Protein AF-A0A2A5M3Z3-F1 (afdb_monomer)

Foldseek 3Di:
DDDDDPDFKDFADDDDDDCPDPCVPPPPNPPDRVVVVVVVQVVCVVVCWDDPDDGMIGNDPVPDDPVVVCVLVQHFDDFADAQGWTHDPQKIWGAHNDPVVCVVPVPDIDIDRHDPVNSPSD

Secondary structure (DSSP, 8-state):
-PPPPS--EEE-------TTSGGGG-GGG-S-HHHHHHHHHHHHHHTT-EEEETTEEESSGGGS-HHHHHHHTT--B---STT-EEEETTEEEE--SSHHHHHH-TT--EEEEPPTTTT---

Solvent-accessible surface area (backbone atoms only — not comparable to full-atom values): 7568 Å² total; per-residue (Å²): 132,85,80,75,71,93,72,50,58,50,79,58,75,83,89,77,77,51,82,93,40,86,59,51,80,48,84,82,79,79,73,62,64,71,63,52,50,54,51,49,53,52,57,37,46,78,69,52,30,45,75,79,54,100,41,35,34,20,57,46,84,89,47,55,60,65,65,64,52,32,59,72,68,71,46,70,46,81,52,71,64,74,57,21,63,18,34,52,94,65,27,40,34,34,33,35,80,48,68,67,58,22,73,78,38,73,82,49,65,51,78,46,80,56,51,78,73,74,66,51,82,121

Structure (mmCIF, N/CA/C/O backbone):
data_AF-A0A2A5M3Z3-F1
#
_entry.id   AF-A0A2A5M3Z3-F1
#
loop_
_atom_site.group_PDB
_atom_site.id
_atom_site.type_symbol
_atom_site.label_atom_id
_atom_site.label_alt_id
_atom_site.label_comp_id
_atom_site.label_asym_id
_atom_site.label_entity_id
_atom_site.label_seq_id
_atom_site.pdbx_PDB_ins_code
_atom_site.Cartn_x
_atom_site.Cartn_y
_atom_site.Cartn_z
_atom_site.occupancy
_atom_site.B_iso_or_equiv
_atom_site.auth_seq_id
_atom_site.auth_comp_id
_atom_site.auth_asym_id
_atom_site.auth_atom_id
_atom_site.pdbx_PDB_model_num
ATOM 1 N N . LYS A 1 1 ? -36.014 4.067 9.260 1.00 51.19 1 LYS A N 1
ATOM 2 C CA . LYS A 1 1 ? -34.949 3.826 8.250 1.00 51.19 1 LYS A CA 1
ATOM 3 C C . LYS A 1 1 ? -33.621 4.242 8.865 1.00 51.19 1 LYS A C 1
ATOM 5 O O . LYS A 1 1 ? -33.506 5.396 9.247 1.00 51.19 1 LYS A O 1
ATOM 10 N N . GLN A 1 2 ? -32.667 3.326 9.022 1.00 52.44 2 GLN A N 1
ATOM 11 C CA . GLN A 1 2 ? -31.337 3.661 9.537 1.00 52.44 2 GLN A CA 1
ATOM 12 C C . GLN A 1 2 ? -30.577 4.425 8.445 1.00 52.44 2 GLN A C 1
ATOM 14 O O . GLN A 1 2 ? -30.454 3.935 7.322 1.00 52.44 2 GLN A O 1
ATOM 19 N N . ILE A 1 3 ? -30.150 5.653 8.737 1.00 64.38 3 ILE A N 1
ATOM 20 C CA . ILE A 1 3 ? -29.381 6.467 7.792 1.00 64.38 3 ILE A CA 1
ATOM 21 C C . ILE A 1 3 ? -27.988 5.845 7.694 1.00 64.38 3 ILE A C 1
ATOM 23 O O . ILE A 1 3 ? -27.267 5.754 8.686 1.00 64.38 3 ILE A O 1
ATOM 27 N N . LYS A 1 4 ? -27.623 5.368 6.502 1.00 66.94 4 LYS A N 1
ATOM 28 C CA . LYS A 1 4 ? -26.289 4.825 6.240 1.00 66.94 4 LYS A CA 1
ATOM 29 C C . LYS A 1 4 ? -25.276 5.967 6.316 1.00 66.94 4 LYS A C 1
ATOM 31 O O . LYS A 1 4 ? -25.498 7.019 5.721 1.00 66.94 4 LYS A O 1
ATOM 36 N N . ALA A 1 5 ? -24.176 5.757 7.036 1.00 71.56 5 ALA A N 1
ATOM 37 C CA . ALA A 1 5 ? -23.100 6.739 7.104 1.00 71.56 5 ALA A CA 1
ATOM 38 C C . ALA A 1 5 ? -22.570 7.049 5.692 1.00 71.56 5 ALA A C 1
ATOM 40 O O . ALA A 1 5 ? -22.297 6.127 4.921 1.00 71.56 5 ALA A O 1
ATOM 41 N N . LEU A 1 6 ? -22.423 8.339 5.372 1.00 86.31 6 LEU A N 1
ATOM 42 C CA . LEU A 1 6 ? -21.929 8.808 4.071 1.00 86.31 6 LEU A CA 1
ATOM 43 C C . LEU A 1 6 ? -20.469 8.384 3.832 1.00 86.31 6 LEU A C 1
ATOM 45 O O . LEU A 1 6 ? -20.089 8.068 2.710 1.00 86.31 6 LEU A O 1
ATOM 49 N N . ILE A 1 7 ? -19.667 8.349 4.902 1.00 93.12 7 ILE A N 1
ATOM 50 C CA . ILE A 1 7 ? -18.257 7.955 4.879 1.00 93.12 7 ILE A CA 1
ATOM 51 C C . ILE A 1 7 ? -18.072 6.742 5.785 1.00 93.12 7 ILE A C 1
ATOM 53 O O . ILE A 1 7 ? -18.475 6.739 6.951 1.00 93.12 7 ILE A O 1
ATOM 57 N N . THR A 1 8 ? -17.455 5.703 5.232 1.00 95.19 8 THR A N 1
ATOM 58 C CA . THR A 1 8 ? -17.292 4.401 5.891 1.00 95.19 8 THR A CA 1
ATOM 59 C C . THR A 1 8 ? -15.850 3.909 5.949 1.00 95.19 8 THR A C 1
ATOM 61 O O . THR A 1 8 ? -15.544 2.965 6.676 1.00 95.19 8 THR A O 1
ATOM 64 N N . HIS A 1 9 ? -14.978 4.539 5.169 1.00 96.44 9 HIS A N 1
ATOM 65 C CA . HIS A 1 9 ? -13.556 4.257 5.055 1.00 96.44 9 HIS A CA 1
ATOM 66 C C . HIS A 1 9 ? -12.822 5.580 4.830 1.00 96.44 9 HIS A C 1
ATOM 68 O O . HIS A 1 9 ? -13.371 6.477 4.186 1.00 96.44 9 HIS A O 1
ATOM 74 N N . LEU A 1 10 ? -11.628 5.712 5.402 1.00 95.88 10 LEU A N 1
ATOM 75 C CA . LEU A 1 10 ? -10.792 6.897 5.277 1.00 95.88 10 LEU A CA 1
ATOM 76 C C . LEU A 1 10 ? -9.322 6.494 5.172 1.00 95.88 10 LEU A C 1
ATOM 78 O O . LEU A 1 10 ? -8.847 5.686 5.969 1.00 95.88 10 LEU A O 1
ATOM 82 N N . SER A 1 11 ? -8.604 7.113 4.237 1.00 95.19 11 SER A N 1
ATOM 83 C CA . SER A 1 11 ? -7.142 7.079 4.158 1.00 95.19 11 SER A CA 1
ATOM 84 C C . SER A 1 11 ? -6.589 8.449 4.545 1.00 95.19 11 SER A C 1
ATOM 86 O O . SER A 1 11 ? -6.975 9.457 3.955 1.00 95.19 11 SER A O 1
ATOM 88 N N . ALA A 1 12 ? -5.690 8.497 5.522 1.00 92.62 12 ALA A N 1
ATOM 89 C CA . ALA A 1 12 ? -5.066 9.712 6.019 1.00 92.62 12 ALA A CA 1
ATOM 90 C C . ALA A 1 12 ? -3.552 9.516 6.146 1.00 92.62 12 ALA A C 1
ATOM 92 O O . ALA A 1 12 ? -3.081 8.683 6.919 1.00 92.62 12 ALA A O 1
ATOM 93 N N . TYR A 1 13 ? -2.798 10.310 5.389 1.00 89.19 13 TYR A N 1
ATOM 94 C CA . TYR A 1 13 ? -1.343 10.229 5.308 1.00 89.19 13 TYR A CA 1
ATOM 95 C C . TYR A 1 13 ? -0.707 11.463 5.936 1.00 89.19 13 TYR A C 1
ATOM 97 O O . TYR A 1 13 ? -1.182 12.585 5.748 1.00 89.19 13 TYR A O 1
ATOM 105 N N . ASN A 1 14 ? 0.410 11.263 6.634 1.00 84.38 14 ASN A N 1
ATOM 106 C CA . ASN A 1 14 ? 1.274 12.381 6.985 1.00 84.38 14 ASN A CA 1
ATOM 107 C C . ASN A 1 14 ? 1.904 12.94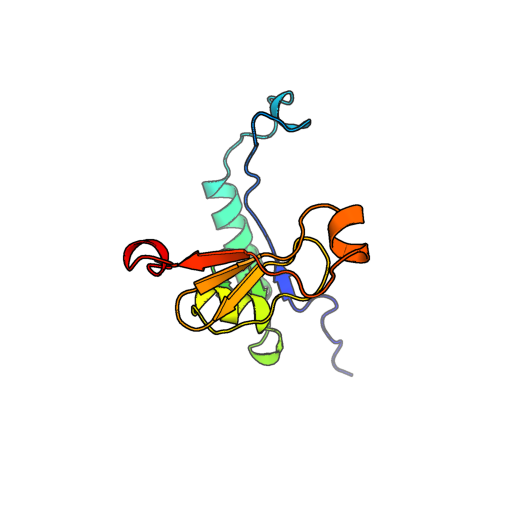6 5.710 1.00 84.38 14 ASN A C 1
ATOM 109 O O . ASN A 1 14 ? 2.419 12.201 4.878 1.00 84.38 14 ASN A O 1
ATOM 113 N N . LEU A 1 15 ? 1.867 14.271 5.568 1.00 83.75 15 LEU A N 1
ATOM 114 C CA . LEU A 1 15 ? 2.516 14.946 4.454 1.00 83.75 15 LEU A CA 1
ATOM 115 C C . LEU A 1 15 ? 4.039 14.818 4.589 1.00 83.75 15 LEU A C 1
ATOM 117 O O . LEU A 1 15 ? 4.646 15.446 5.458 1.00 83.75 15 LEU A O 1
ATOM 121 N N . THR A 1 16 ? 4.650 14.057 3.687 1.00 81.75 16 THR A N 1
ATOM 122 C CA . THR A 1 16 ? 6.101 14.051 3.477 1.00 81.75 16 THR A CA 1
ATOM 123 C C . THR A 1 16 ? 6.434 15.054 2.377 1.00 81.75 16 THR A C 1
ATOM 125 O O . THR A 1 16 ? 5.909 14.969 1.268 1.00 81.75 16 THR A O 1
ATOM 128 N N . ILE A 1 17 ? 7.276 16.044 2.688 1.00 83.19 17 ILE A N 1
ATOM 129 C CA . ILE A 1 17 ? 7.696 17.060 1.716 1.00 83.19 17 ILE A CA 1
ATOM 130 C C . ILE A 1 17 ? 8.969 16.579 1.023 1.00 83.19 17 ILE A C 1
ATOM 132 O O . ILE A 1 17 ? 10.058 16.665 1.589 1.00 83.19 17 ILE A O 1
ATOM 136 N N . GLU A 1 18 ? 8.819 16.117 -0.214 1.00 85.56 18 GLU A N 1
ATOM 137 C CA . GLU A 1 18 ? 9.935 15.748 -1.085 1.00 85.56 18 GLU A CA 1
ATOM 138 C C . GLU A 1 18 ? 10.589 16.997 -1.689 1.00 85.56 18 GLU A C 1
ATOM 140 O O . GLU A 1 18 ? 9.899 17.912 -2.156 1.00 85.56 18 GLU A O 1
ATOM 145 N N . SER A 1 19 ? 11.924 17.034 -1.704 1.00 85.94 19 SER A N 1
ATOM 146 C CA . SER A 1 19 ? 12.730 18.205 -2.094 1.00 85.94 19 SER A CA 1
ATOM 147 C C . SER A 1 19 ? 12.500 18.672 -3.534 1.00 85.94 19 SER A C 1
ATOM 149 O O . SER A 1 19 ? 12.654 19.853 -3.840 1.00 85.94 19 SER A O 1
ATOM 151 N N . ASN A 1 20 ? 12.089 17.764 -4.415 1.00 86.88 20 ASN A N 1
ATOM 152 C CA . ASN A 1 20 ? 11.824 18.012 -5.831 1.00 86.88 20 ASN A CA 1
ATOM 153 C C . ASN A 1 20 ? 10.365 18.403 -6.132 1.00 86.88 20 ASN A C 1
ATOM 155 O O . ASN A 1 20 ? 9.975 18.459 -7.298 1.00 86.88 20 ASN A O 1
ATOM 159 N N . THR A 1 21 ? 9.543 18.674 -5.116 1.00 85.56 21 THR A N 1
ATOM 160 C CA . THR A 1 21 ? 8.131 19.040 -5.306 1.00 85.56 21 THR A CA 1
ATOM 161 C C . THR A 1 21 ? 7.894 20.536 -5.145 1.00 85.56 21 THR A C 1
ATOM 163 O O . THR A 1 21 ? 8.640 21.248 -4.473 1.00 85.56 21 THR A O 1
ATOM 166 N N . ALA A 1 22 ? 6.783 21.033 -5.698 1.00 84.94 22 ALA A N 1
ATOM 167 C CA . ALA A 1 22 ? 6.354 22.419 -5.499 1.00 84.94 22 ALA A CA 1
ATOM 168 C C . ALA A 1 22 ? 6.153 22.783 -4.011 1.00 84.94 22 ALA A C 1
ATOM 170 O O . ALA A 1 22 ? 6.226 23.957 -3.647 1.00 84.94 22 ALA A O 1
ATOM 171 N N . PHE A 1 23 ? 5.920 21.789 -3.148 1.00 81.75 23 PHE A N 1
ATOM 172 C CA . PHE A 1 23 ? 5.760 21.977 -1.708 1.00 81.75 23 PHE A CA 1
ATOM 173 C C . PHE A 1 23 ? 7.082 22.214 -0.974 1.00 81.75 23 PHE A C 1
ATOM 175 O O . PHE A 1 23 ? 7.062 22.864 0.068 1.00 81.75 23 PHE A O 1
ATOM 182 N N . ALA A 1 24 ? 8.225 21.788 -1.525 1.00 82.75 24 ALA A N 1
ATOM 183 C CA . ALA A 1 24 ? 9.540 22.015 -0.917 1.00 82.75 24 ALA A CA 1
ATOM 184 C C . ALA A 1 24 ? 9.856 23.502 -0.706 1.00 82.75 24 ALA A C 1
ATOM 186 O O . ALA A 1 24 ? 10.558 23.863 0.231 1.00 82.75 24 ALA A O 1
ATOM 187 N N . LYS A 1 25 ? 9.296 24.369 -1.556 1.00 80.00 25 LYS A N 1
ATOM 188 C CA . LYS A 1 25 ? 9.491 25.824 -1.507 1.00 80.00 25 LYS A CA 1
ATOM 189 C C . LYS A 1 25 ? 8.557 26.537 -0.522 1.00 80.00 25 LYS A C 1
ATOM 191 O O . LYS A 1 25 ? 8.591 27.759 -0.440 1.00 80.00 25 LYS A O 1
ATOM 196 N N . LYS A 1 26 ? 7.682 25.810 0.182 1.00 79.00 26 LYS A N 1
ATOM 197 C CA . LYS A 1 26 ? 6.677 26.395 1.078 1.00 79.00 26 LYS A CA 1
ATOM 198 C C . LYS A 1 26 ? 7.015 26.087 2.539 1.00 79.00 26 LYS A C 1
ATOM 200 O O . LYS A 1 26 ? 6.810 24.972 3.009 1.00 79.00 26 LYS A O 1
ATOM 205 N N . GLU A 1 27 ? 7.476 27.093 3.281 1.00 64.00 27 GLU A N 1
ATOM 206 C CA . GLU A 1 27 ? 7.974 26.930 4.660 1.00 64.00 27 GLU A CA 1
ATOM 207 C C . GLU A 1 27 ? 6.890 26.578 5.701 1.00 64.00 27 GLU A C 1
ATOM 209 O O . GLU A 1 27 ? 7.183 26.008 6.751 1.00 64.00 27 GLU A O 1
ATOM 214 N N . HIS A 1 28 ? 5.615 26.869 5.429 1.00 67.62 28 HIS A N 1
ATOM 215 C CA . HIS A 1 28 ? 4.564 26.831 6.455 1.00 67.62 28 HIS A CA 1
ATOM 216 C C . HIS A 1 28 ? 3.919 25.457 6.716 1.00 67.62 28 HIS A C 1
ATOM 218 O O . HIS A 1 28 ? 3.122 25.336 7.644 1.00 67.62 28 HIS A O 1
ATOM 224 N N . PHE A 1 29 ? 4.260 24.410 5.961 1.00 63.91 29 PHE A N 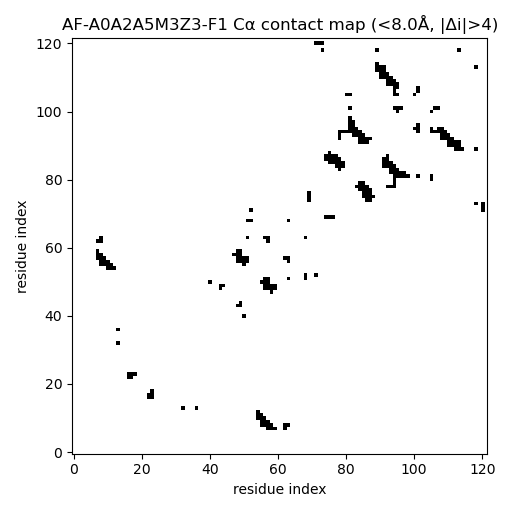1
ATOM 225 C CA . PHE A 1 29 ? 3.586 23.101 6.055 1.00 63.91 29 PHE A CA 1
ATOM 226 C C . PHE A 1 29 ? 4.195 22.134 7.088 1.00 63.91 29 PHE A C 1
ATOM 228 O O . PHE A 1 29 ? 3.679 21.039 7.286 1.00 63.91 29 PHE A O 1
ATOM 235 N N . LYS A 1 30 ? 5.272 22.526 7.783 1.00 59.78 30 LYS A N 1
ATOM 236 C CA . LYS A 1 30 ? 6.073 21.645 8.658 1.00 59.78 30 LYS A CA 1
ATOM 237 C C . LYS A 1 30 ? 5.697 21.643 10.152 1.00 59.78 30 LYS A C 1
ATOM 239 O O . LYS A 1 30 ? 6.536 21.310 10.985 1.00 59.78 30 LYS A O 1
ATOM 244 N N . LYS A 1 31 ? 4.475 22.019 10.547 1.00 60.09 31 LYS A N 1
ATOM 245 C CA . LYS A 1 31 ? 4.150 22.205 11.979 1.00 60.09 31 LYS A CA 1
ATOM 246 C C . LYS A 1 31 ? 3.372 21.031 12.604 1.00 60.09 31 LYS A C 1
ATOM 248 O O . LYS A 1 31 ? 2.275 20.702 12.176 1.00 60.09 31 LYS A O 1
ATOM 253 N N . ASN A 1 32 ? 3.951 20.459 13.670 1.00 67.06 32 ASN A N 1
ATOM 254 C CA . ASN A 1 32 ? 3.341 19.601 14.707 1.00 67.06 32 ASN A CA 1
ATOM 255 C C . ASN A 1 32 ? 2.595 18.320 14.269 1.00 67.06 32 ASN A C 1
ATOM 257 O O . ASN A 1 32 ? 1.608 17.932 14.899 1.00 67.06 32 ASN A O 1
ATOM 261 N N . ALA A 1 33 ? 3.107 17.609 13.260 1.00 70.44 33 ALA A N 1
ATOM 262 C CA . ALA A 1 33 ? 2.501 16.375 12.741 1.00 70.44 33 ALA A CA 1
ATOM 263 C C . ALA A 1 33 ? 2.158 15.296 13.804 1.00 70.44 33 ALA A C 1
ATOM 265 O O . ALA A 1 33 ? 1.057 14.748 13.731 1.00 70.44 33 ALA A O 1
ATOM 266 N N . PRO A 1 34 ? 2.992 15.004 14.831 1.00 79.00 34 PRO A N 1
ATOM 267 C CA . PRO A 1 34 ? 2.672 13.938 15.788 1.00 79.00 34 PRO A CA 1
ATOM 268 C C . PRO A 1 34 ? 1.451 14.238 16.669 1.00 79.00 34 PRO A C 1
ATOM 270 O O . PRO A 1 34 ? 0.618 13.362 16.892 1.00 79.00 34 PRO A O 1
ATOM 273 N N . ASN A 1 35 ? 1.321 15.475 17.159 1.00 85.88 35 ASN A N 1
ATOM 274 C CA . ASN A 1 35 ? 0.183 15.870 17.996 1.00 85.88 35 ASN A CA 1
ATOM 275 C C . ASN A 1 35 ? -1.102 15.952 17.173 1.00 85.88 35 ASN A C 1
ATOM 277 O O . ASN A 1 35 ? -2.153 15.512 17.636 1.00 85.88 35 ASN A O 1
ATOM 281 N N . LEU A 1 36 ? -0.999 16.451 15.937 1.00 85.81 36 LEU A N 1
ATOM 282 C CA . LEU A 1 36 ? -2.121 16.487 15.008 1.00 85.81 36 LEU A CA 1
ATOM 283 C C . LEU A 1 36 ? -2.622 15.077 14.681 1.00 85.81 36 LEU A C 1
ATOM 285 O O . LEU A 1 36 ? -3.824 14.841 14.731 1.00 85.81 36 LEU A O 1
ATOM 289 N N . MET A 1 37 ? -1.719 14.129 14.419 1.00 87.31 37 MET A N 1
ATOM 290 C CA . MET A 1 37 ? -2.089 12.739 14.149 1.00 87.31 37 MET A CA 1
ATOM 291 C C . MET A 1 37 ? -2.764 12.082 15.360 1.00 87.31 37 MET A C 1
ATOM 293 O O . MET A 1 37 ? -3.803 11.446 15.212 1.00 87.31 37 MET A O 1
ATOM 297 N N . LYS A 1 38 ? -2.233 12.278 16.575 1.00 90.00 38 LYS A N 1
ATOM 298 C CA . LYS A 1 38 ? -2.866 11.764 17.805 1.00 90.00 38 LYS A CA 1
ATOM 299 C C . LYS A 1 38 ? -4.276 12.321 17.999 1.00 90.00 38 LYS A C 1
ATOM 301 O O . LYS A 1 38 ? -5.197 11.560 18.285 1.00 90.00 38 LYS A O 1
ATOM 306 N N . PHE A 1 39 ? -4.442 13.634 17.828 1.00 92.19 39 PHE A N 1
ATOM 307 C CA . PHE A 1 39 ? -5.751 14.284 17.877 1.00 92.19 39 PHE A CA 1
ATOM 308 C C . PHE A 1 39 ? -6.696 13.700 16.820 1.00 92.19 39 PHE A C 1
ATOM 310 O O . PHE A 1 39 ? -7.810 13.302 17.140 1.00 92.19 39 PHE A O 1
ATOM 317 N N . PHE A 1 40 ? -6.227 13.575 15.581 1.00 92.69 40 PHE A N 1
ATOM 318 C CA . PHE A 1 40 ? -7.003 13.047 14.466 1.00 92.69 40 PHE A CA 1
ATOM 319 C C . PHE A 1 40 ? -7.489 11.612 14.708 1.00 92.69 40 PHE A C 1
ATOM 321 O O . PHE A 1 40 ? -8.680 11.342 14.571 1.00 92.69 40 PHE A O 1
ATOM 328 N N . ILE A 1 41 ? -6.602 10.708 15.139 1.00 94.25 41 ILE A N 1
ATOM 329 C CA . ILE A 1 41 ? -6.965 9.320 15.468 1.00 94.25 41 ILE A CA 1
ATOM 330 C C . ILE A 1 41 ? -8.006 9.290 16.590 1.00 94.25 41 ILE A C 1
ATOM 332 O O . ILE A 1 41 ? -8.987 8.555 16.488 1.00 94.25 41 ILE A O 1
ATOM 336 N N . LYS A 1 42 ? -7.839 10.117 17.632 1.00 95.44 42 LYS A N 1
ATOM 337 C CA . LYS A 1 42 ? -8.818 10.217 18.721 1.00 95.44 42 LYS A CA 1
ATOM 338 C C . LYS A 1 42 ? -10.200 10.632 18.203 1.00 95.44 42 LYS A C 1
ATOM 340 O O . LYS A 1 42 ? -11.180 9.971 18.530 1.00 95.44 42 LYS A O 1
ATOM 345 N N . GLN A 1 43 ? -10.276 11.660 17.354 1.00 95.62 43 GLN A N 1
ATOM 346 C CA . GLN A 1 43 ? -11.552 12.095 16.773 1.00 95.62 43 GLN A CA 1
ATOM 347 C C . GLN A 1 43 ? -12.202 11.012 15.903 1.00 95.62 43 GLN A C 1
ATOM 349 O O . GLN A 1 43 ? -13.421 10.887 15.883 1.00 95.62 43 GLN A O 1
ATOM 354 N N . LEU A 1 44 ? -11.411 10.212 15.185 1.00 95.38 44 LEU A N 1
ATOM 355 C CA . LEU A 1 44 ? -11.940 9.099 14.396 1.00 95.38 44 LEU A CA 1
ATOM 356 C C . LEU A 1 44 ? -12.523 7.986 15.273 1.00 95.38 44 LEU A C 1
ATOM 358 O O . LEU A 1 44 ? -13.587 7.461 14.941 1.00 95.38 44 LEU A O 1
ATOM 362 N N . LEU A 1 45 ? -11.880 7.670 16.399 1.00 95.00 45 LEU A N 1
ATOM 363 C CA . LEU A 1 45 ? -12.396 6.697 17.367 1.00 95.00 45 LEU A CA 1
ATOM 364 C C . LEU A 1 45 ? -13.750 7.136 17.945 1.00 95.00 45 LEU A C 1
ATOM 366 O O . LEU A 1 45 ? -14.655 6.313 18.047 1.00 95.00 45 LEU A O 1
ATOM 370 N N . GLU A 1 46 ? -13.924 8.429 18.243 1.00 95.94 46 GLU A N 1
ATOM 371 C CA . GLU A 1 46 ? -15.209 9.011 18.684 1.00 95.94 46 GLU A CA 1
ATOM 372 C C . GLU A 1 46 ? -16.314 8.918 17.611 1.00 95.94 46 GLU A C 1
ATOM 374 O O . GLU A 1 46 ? -17.498 9.013 17.923 1.00 95.94 46 GLU A O 1
ATOM 379 N N . LEU A 1 47 ? -15.939 8.709 16.345 1.00 93.94 47 LEU A N 1
ATOM 380 C CA . LEU A 1 47 ? -16.838 8.552 15.197 1.00 93.94 47 LEU A CA 1
ATOM 381 C C . LEU A 1 47 ? -16.992 7.085 14.751 1.00 93.94 47 LEU A C 1
ATOM 383 O O . LEU A 1 47 ? -17.406 6.831 13.611 1.00 93.94 47 LEU A O 1
ATOM 387 N N . ASP A 1 48 ? -16.658 6.128 15.617 1.00 95.19 48 ASP A N 1
ATOM 388 C CA . ASP A 1 48 ? -16.707 4.676 15.385 1.00 95.19 48 ASP A CA 1
ATOM 389 C C . ASP A 1 48 ? -15.756 4.160 14.296 1.00 95.19 48 ASP A C 1
ATOM 391 O O . ASP A 1 48 ? -15.948 3.066 13.763 1.00 95.19 48 ASP A O 1
ATOM 395 N N . PHE A 1 49 ? -14.733 4.925 13.918 1.00 97.06 49 PHE A N 1
ATOM 396 C CA . PHE A 1 49 ? -13.677 4.411 13.053 1.00 97.06 49 PHE A CA 1
ATOM 397 C C . PHE A 1 49 ? -12.604 3.736 13.896 1.00 97.06 49 PHE A C 1
ATOM 399 O O . PHE A 1 49 ? -12.124 4.303 14.869 1.00 97.06 49 PHE A O 1
ATOM 406 N N . PHE A 1 50 ? -12.143 2.567 13.464 1.00 96.69 50 PHE A N 1
ATOM 407 C CA . PHE A 1 50 ? -10.926 1.961 13.992 1.00 96.69 50 PHE A CA 1
ATOM 408 C C . PHE A 1 50 ? -9.831 1.967 12.930 1.00 96.69 50 PHE A C 1
ATOM 410 O O . PHE A 1 50 ? -10.098 1.848 11.728 1.00 96.69 50 PHE A O 1
ATOM 417 N N . GLN A 1 51 ? -8.592 2.098 13.392 1.00 95.94 51 GLN A N 1
ATOM 418 C CA . GLN A 1 51 ? -7.402 1.995 12.562 1.00 95.94 51 GLN A CA 1
ATOM 419 C C . GLN A 1 51 ? -7.108 0.522 12.271 1.00 95.94 51 GLN A C 1
ATOM 421 O O . GLN A 1 51 ? -6.994 -0.271 13.205 1.00 95.94 51 GLN A O 1
ATOM 426 N N . TYR A 1 52 ? -7.010 0.142 10.995 1.00 95.44 52 TYR A N 1
ATOM 427 C CA . TYR A 1 52 ? -6.706 -1.246 10.609 1.00 95.44 52 TYR A CA 1
ATOM 428 C C . TYR A 1 52 ? -5.313 -1.416 9.986 1.00 95.44 52 TYR A C 1
ATOM 430 O O . TYR A 1 52 ? -4.847 -2.544 9.858 1.00 95.44 52 TYR A O 1
ATOM 438 N N . GLU A 1 53 ? -4.664 -0.316 9.597 1.00 93.50 53 GLU A N 1
ATOM 439 C CA . GLU A 1 53 ? -3.230 -0.217 9.297 1.00 93.50 53 GLU A CA 1
ATOM 440 C C . GLU A 1 53 ? -2.762 1.245 9.478 1.00 93.50 53 GLU A C 1
ATOM 442 O O . GLU A 1 53 ? -3.538 2.106 9.900 1.00 93.50 53 GLU A O 1
ATOM 447 N N . ILE A 1 54 ? -1.487 1.543 9.214 1.00 90.56 54 ILE A N 1
ATOM 448 C CA . ILE A 1 54 ? -0.828 2.800 9.616 1.00 90.56 54 ILE A CA 1
ATOM 449 C C . ILE A 1 54 ? -1.509 4.104 9.149 1.00 90.56 54 ILE A C 1
ATOM 451 O O . ILE A 1 54 ? -1.350 5.137 9.795 1.00 90.56 54 ILE A O 1
ATOM 455 N N . SER A 1 55 ? -2.263 4.103 8.052 1.00 92.88 55 SER A N 1
ATOM 456 C CA . SER A 1 55 ? -2.841 5.300 7.421 1.00 92.88 55 SER A CA 1
ATOM 457 C C . SER A 1 55 ? -4.321 5.153 7.044 1.00 92.88 55 SER A C 1
ATOM 459 O O . SER A 1 55 ? -4.854 5.997 6.332 1.00 92.88 55 SER A O 1
ATOM 461 N N . ASN A 1 56 ? -5.016 4.105 7.477 1.00 96.31 56 ASN A N 1
ATOM 462 C CA . ASN A 1 56 ? -6.353 3.761 7.014 1.00 96.31 56 ASN A CA 1
ATOM 463 C C . ASN A 1 56 ? -7.251 3.290 8.151 1.00 96.31 56 ASN A C 1
ATOM 465 O O . ASN A 1 56 ? -6.880 2.514 9.039 1.00 96.31 56 ASN A O 1
ATOM 469 N N . PHE A 1 57 ? -8.495 3.734 8.041 1.00 97.00 57 PHE A N 1
ATOM 470 C CA . PHE A 1 57 ? -9.513 3.626 9.063 1.00 97.00 57 PHE A CA 1
ATOM 471 C C . PHE A 1 57 ? -10.823 3.167 8.430 1.00 97.00 57 PHE A C 1
ATOM 473 O O . PHE A 1 57 ? -11.143 3.517 7.292 1.00 97.00 57 PHE A O 1
ATOM 480 N N . SER A 1 58 ? -11.616 2.397 9.166 1.00 97.25 58 SER A N 1
ATOM 481 C CA . SER A 1 58 ? -12.938 1.951 8.711 1.00 97.25 58 SER A CA 1
ATOM 482 C C . SER A 1 58 ? -13.920 1.878 9.869 1.00 97.25 58 SER A C 1
ATOM 484 O O . SER A 1 58 ? -13.498 1.625 10.994 1.00 97.25 58 SER A O 1
ATOM 486 N N . LYS A 1 59 ? -15.220 2.045 9.602 1.00 95.75 59 LYS A N 1
ATOM 487 C CA . LYS A 1 59 ? -16.257 1.873 10.638 1.00 95.75 59 LYS A CA 1
ATOM 488 C C . LYS A 1 59 ? -16.551 0.407 10.960 1.00 95.75 59 LYS A C 1
ATOM 490 O O . LYS A 1 59 ? -16.960 0.067 12.061 1.00 95.75 59 LYS A O 1
ATOM 495 N N . THR A 1 60 ? -16.368 -0.492 9.993 1.00 95.50 60 THR A N 1
ATOM 496 C CA . THR A 1 60 ? -16.632 -1.929 10.155 1.00 95.50 60 THR A CA 1
ATOM 497 C C . THR A 1 60 ? -15.592 -2.761 9.413 1.00 95.50 60 THR A C 1
ATOM 499 O O . THR A 1 60 ? -15.022 -2.322 8.415 1.00 95.50 60 THR A O 1
ATOM 502 N N . LYS A 1 61 ? -15.408 -4.020 9.828 1.00 96.06 61 LYS A N 1
ATOM 503 C CA . LYS A 1 61 ? -14.508 -4.968 9.144 1.00 96.06 61 LYS A CA 1
ATOM 504 C C . LYS A 1 61 ? -14.859 -5.186 7.666 1.00 96.06 61 LYS A C 1
ATOM 506 O O . LYS A 1 61 ? -13.972 -5.448 6.863 1.00 96.06 61 LYS A O 1
ATOM 511 N N . ALA A 1 62 ? -16.135 -5.048 7.297 1.00 95.56 62 ALA A N 1
ATOM 512 C CA . ALA A 1 62 ? -16.592 -5.175 5.912 1.00 95.56 62 ALA A CA 1
ATOM 513 C C . ALA A 1 62 ? -16.102 -4.032 5.003 1.00 95.56 62 ALA A C 1
ATOM 515 O O . ALA A 1 62 ? -16.121 -4.170 3.783 1.00 95.56 62 ALA A O 1
ATOM 516 N N . GLN A 1 63 ? -15.670 -2.912 5.588 1.00 95.88 63 GLN A N 1
ATOM 517 C CA . GLN A 1 63 ? -15.221 -1.707 4.884 1.00 95.88 63 GLN A CA 1
ATOM 518 C C . GLN A 1 63 ? -13.691 -1.581 4.833 1.00 95.88 63 GLN A C 1
ATOM 520 O O . GLN A 1 63 ? -13.177 -0.589 4.324 1.00 95.88 63 GLN A O 1
ATOM 525 N N . ILE A 1 64 ? -12.956 -2.577 5.336 1.00 97.25 64 ILE A N 1
ATOM 526 C CA . ILE A 1 64 ? -11.497 -2.632 5.217 1.00 97.25 64 ILE A CA 1
ATOM 527 C C . ILE A 1 64 ? -11.108 -2.804 3.744 1.00 97.25 64 ILE A C 1
ATOM 529 O O . ILE A 1 64 ? -11.592 -3.710 3.055 1.00 97.25 64 ILE A O 1
ATOM 533 N N . CYS A 1 65 ? -10.174 -1.978 3.265 1.00 96.06 65 CYS A N 1
ATOM 534 C CA . CYS A 1 65 ? -9.606 -2.145 1.932 1.00 96.06 65 CYS A CA 1
ATOM 535 C C . CYS A 1 65 ? -8.722 -3.399 1.886 1.00 96.06 65 CYS A C 1
ATOM 537 O O . CYS A 1 65 ? -7.616 -3.425 2.434 1.00 96.06 65 CYS A O 1
ATOM 539 N N . LYS A 1 66 ? -9.195 -4.435 1.183 1.00 94.81 66 LYS A N 1
ATOM 540 C CA . LYS A 1 66 ? -8.461 -5.696 0.998 1.00 94.81 66 LYS A CA 1
ATOM 541 C C . LYS A 1 66 ? -7.107 -5.494 0.318 1.00 94.81 66 LYS A C 1
ATOM 543 O O . LYS A 1 66 ? -6.173 -6.207 0.656 1.00 94.81 66 LYS A O 1
ATOM 548 N N . HIS A 1 67 ? -7.001 -4.545 -0.615 1.00 92.19 67 HIS A N 1
ATOM 549 C CA . HIS A 1 67 ? -5.754 -4.264 -1.328 1.00 92.19 67 HIS A CA 1
ATOM 550 C C . HIS A 1 67 ? -4.687 -3.677 -0.393 1.00 92.19 67 HIS A C 1
ATOM 552 O O . HIS A 1 67 ? -3.601 -4.241 -0.294 1.00 92.19 67 HIS A O 1
ATOM 558 N N . ASN A 1 68 ? -5.018 -2.622 0.362 1.00 93.81 68 ASN A N 1
ATOM 559 C CA . ASN A 1 68 ? -4.080 -2.010 1.312 1.00 93.81 68 ASN A CA 1
ATOM 560 C C . ASN A 1 68 ? -3.643 -3.026 2.372 1.00 93.81 68 ASN A C 1
ATOM 562 O O . ASN A 1 68 ? -2.456 -3.171 2.645 1.00 93.81 68 ASN A O 1
ATOM 566 N N . LEU A 1 69 ? -4.595 -3.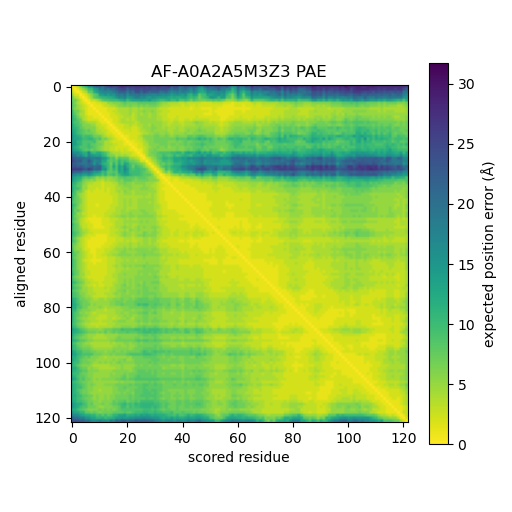783 2.929 1.00 93.31 69 LEU A N 1
ATOM 567 C CA . LEU A 1 69 ? -4.275 -4.803 3.924 1.00 93.31 69 LEU A CA 1
ATOM 568 C C . LEU A 1 69 ? -3.405 -5.927 3.336 1.00 93.31 69 LEU A C 1
ATOM 570 O O . LEU A 1 69 ? -2.495 -6.406 4.002 1.00 93.31 69 LEU A O 1
ATOM 574 N N . ALA A 1 70 ? -3.655 -6.342 2.091 1.00 92.44 70 ALA A N 1
ATOM 575 C CA . ALA A 1 70 ? -2.839 -7.344 1.411 1.00 92.44 70 ALA A CA 1
ATOM 576 C C . ALA A 1 70 ? -1.390 -6.883 1.217 1.00 92.44 70 ALA A C 1
ATOM 578 O O . ALA A 1 70 ? -0.487 -7.700 1.382 1.0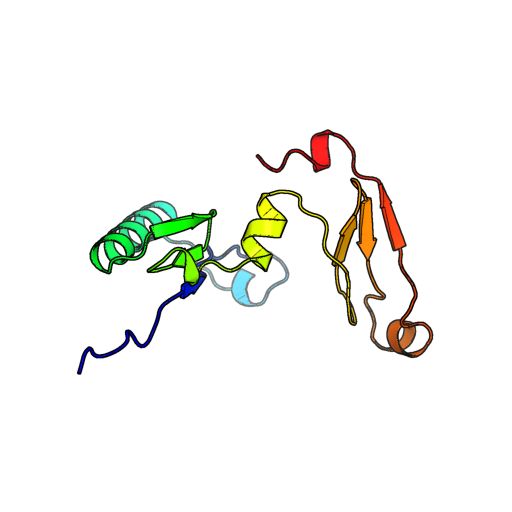0 92.44 70 ALA A O 1
ATOM 579 N N . TYR A 1 71 ? -1.172 -5.598 0.925 1.00 90.25 71 TYR A N 1
ATOM 580 C CA . TYR A 1 71 ? 0.165 -5.017 0.829 1.00 90.25 71 TYR A CA 1
ATOM 581 C C . TYR A 1 71 ? 0.926 -5.142 2.158 1.00 90.25 71 TYR A C 1
ATOM 583 O O . TYR A 1 71 ? 2.009 -5.722 2.182 1.00 90.25 71 TYR A O 1
ATOM 591 N N . TRP A 1 72 ? 0.323 -4.699 3.268 1.00 89.81 72 TRP A N 1
ATOM 592 C CA . TRP A 1 72 ? 0.930 -4.790 4.607 1.00 89.81 72 TRP A CA 1
ATOM 593 C C . TRP A 1 72 ? 1.144 -6.223 5.090 1.00 89.81 72 TRP A C 1
ATOM 595 O O . TRP A 1 72 ? 2.092 -6.503 5.810 1.00 89.81 72 TRP A O 1
ATOM 605 N N . GLN A 1 73 ? 0.290 -7.153 4.667 1.00 90.94 73 GLN A N 1
ATOM 606 C CA . GLN A 1 73 ? 0.416 -8.572 5.003 1.00 90.94 73 GLN A CA 1
ATOM 607 C C . GLN A 1 73 ? 1.380 -9.335 4.083 1.00 90.94 73 GLN A C 1
ATOM 609 O O . GLN A 1 73 ? 1.445 -10.562 4.172 1.00 90.94 73 GLN A O 1
ATOM 614 N N . GLY A 1 74 ? 2.065 -8.658 3.153 1.00 91.12 74 GLY A N 1
ATOM 615 C CA . GLY A 1 74 ? 2.970 -9.306 2.201 1.00 91.12 74 GLY A CA 1
ATOM 616 C C . GLY A 1 74 ? 2.273 -10.351 1.324 1.00 91.12 74 GLY A C 1
ATOM 617 O O . GLY A 1 74 ? 2.874 -11.353 0.940 1.00 91.12 74 GLY A O 1
ATOM 618 N N . LYS A 1 75 ? 0.980 -10.173 1.034 1.00 93.94 75 LYS A N 1
ATOM 619 C CA . LYS A 1 75 ? 0.231 -11.094 0.173 1.00 93.94 75 LYS A CA 1
ATOM 620 C C . LYS A 1 75 ? 0.591 -10.864 -1.286 1.00 93.94 75 LYS A C 1
ATOM 622 O O . LYS A 1 75 ? 0.923 -9.761 -1.702 1.00 93.94 75 LYS A O 1
ATOM 627 N N . ASN A 1 76 ? 0.450 -11.914 -2.088 1.00 94.94 76 ASN A N 1
ATOM 628 C CA . ASN A 1 76 ? 0.656 -11.815 -3.527 1.00 94.94 76 ASN A CA 1
ATOM 629 C C . ASN A 1 76 ? -0.405 -10.910 -4.182 1.00 94.94 76 ASN A C 1
ATOM 631 O O . ASN A 1 76 ? -1.598 -11.052 -3.902 1.00 94.94 76 ASN A O 1
ATOM 635 N N . TYR A 1 77 ? 0.016 -10.039 -5.098 1.00 94.69 77 TYR A N 1
ATOM 636 C CA . TYR A 1 77 ? -0.862 -9.210 -5.926 1.00 94.69 77 TYR A CA 1
ATOM 637 C C . TYR A 1 77 ? -0.256 -8.959 -7.312 1.00 94.69 77 TYR A C 1
ATOM 639 O O . TYR A 1 77 ? 0.962 -8.920 -7.490 1.00 94.69 77 TYR A O 1
ATOM 647 N N . LEU A 1 78 ? -1.122 -8.800 -8.314 1.00 93.38 78 LEU A N 1
ATOM 648 C CA . LEU A 1 78 ? -0.724 -8.622 -9.710 1.00 93.38 78 LEU A CA 1
ATOM 649 C C . LEU A 1 78 ? -0.524 -7.146 -10.068 1.00 93.38 78 LEU A C 1
ATOM 651 O O . LEU A 1 78 ? -1.255 -6.279 -9.595 1.00 93.38 78 LEU A O 1
ATOM 655 N N . ALA A 1 79 ? 0.433 -6.897 -10.965 1.00 93.50 79 ALA A N 1
ATOM 656 C CA . ALA A 1 79 ? 0.655 -5.597 -11.588 1.00 93.50 79 ALA A CA 1
ATOM 657 C C . ALA A 1 79 ? -0.109 -5.509 -12.916 1.00 93.50 79 ALA A C 1
ATOM 659 O O . ALA A 1 79 ? 0.222 -6.226 -13.874 1.00 93.50 79 ALA A O 1
ATOM 660 N N . CYS A 1 80 ? -1.083 -4.606 -12.989 1.00 92.00 80 CYS A N 1
ATOM 661 C CA . CYS A 1 80 ? -1.870 -4.349 -14.191 1.00 92.00 80 CYS A CA 1
ATOM 662 C C . CYS A 1 80 ? -1.812 -2.861 -14.547 1.00 92.00 80 CYS A C 1
ATOM 664 O O . CYS A 1 80 ? -2.085 -2.020 -13.697 1.00 92.00 80 CYS A O 1
ATOM 666 N N . GLY A 1 81 ? -1.505 -2.550 -15.807 1.00 95.38 81 GLY A N 1
ATOM 667 C CA . GLY A 1 81 ? -1.419 -1.171 -16.296 1.00 95.38 81 GLY A CA 1
ATOM 668 C C . GLY A 1 81 ? 0.002 -0.611 -16.332 1.00 95.38 81 GLY A C 1
ATOM 669 O O . GLY A 1 81 ? 0.955 -1.265 -15.918 1.00 95.38 81 GLY A O 1
ATOM 670 N N . LEU A 1 82 ? 0.119 0.602 -16.867 1.00 97.25 82 LEU A N 1
ATOM 671 C CA . LEU A 1 82 ? 1.346 1.394 -16.907 1.00 97.25 82 LEU A CA 1
ATOM 672 C C . LEU A 1 82 ? 1.828 1.722 -15.484 1.00 97.25 82 LEU A C 1
ATOM 674 O O . LEU A 1 82 ? 1.027 2.107 -14.635 1.00 97.25 82 LEU A O 1
ATOM 678 N N . SER A 1 83 ? 3.133 1.617 -15.234 1.00 96.56 83 SER A N 1
ATOM 679 C CA . SER A 1 83 ? 3.786 1.934 -13.952 1.00 96.56 83 SER A CA 1
ATOM 680 C C . SER A 1 83 ? 3.282 1.151 -12.730 1.00 96.56 83 SER A C 1
ATOM 682 O O . SER A 1 83 ? 3.629 1.481 -11.598 1.00 96.56 83 SER A O 1
ATOM 684 N N . ALA A 1 84 ? 2.500 0.091 -12.931 1.00 96.19 84 ALA A N 1
ATOM 685 C CA . ALA A 1 84 ? 2.050 -0.800 -11.874 1.00 96.19 84 ALA A CA 1
ATOM 686 C C . ALA A 1 84 ? 3.197 -1.641 -11.297 1.00 96.19 84 ALA A C 1
ATOM 688 O O . ALA A 1 84 ? 4.115 -2.056 -12.020 1.00 96.19 84 ALA A O 1
ATOM 689 N N . VAL A 1 85 ? 3.069 -1.947 -10.005 1.00 95.81 85 VAL A N 1
ATOM 690 C CA . VAL A 1 85 ? 3.936 -2.853 -9.246 1.00 95.81 85 VAL A CA 1
ATOM 691 C C . VAL A 1 85 ? 3.122 -4.066 -8.814 1.00 95.81 85 VAL A C 1
ATOM 693 O O . VAL A 1 85 ? 1.945 -3.949 -8.481 1.00 95.81 85 VAL A O 1
ATOM 696 N N . GLY A 1 86 ? 3.742 -5.236 -8.845 1.00 95.44 86 GLY A N 1
ATOM 697 C CA . GLY A 1 86 ? 3.175 -6.502 -8.396 1.00 95.44 86 GLY A CA 1
ATOM 698 C C . GLY A 1 86 ? 4.128 -7.181 -7.434 1.00 95.44 86 GLY A C 1
ATOM 699 O O . GLY A 1 86 ? 5.328 -6.916 -7.458 1.00 95.44 86 GLY A O 1
ATOM 700 N N . PHE A 1 87 ? 3.607 -8.088 -6.622 1.00 96.06 87 PHE A N 1
ATOM 701 C CA . PHE A 1 87 ? 4.388 -8.870 -5.675 1.00 96.06 87 PHE A CA 1
ATOM 702 C C . PHE A 1 87 ? 3.962 -10.334 -5.754 1.00 96.06 87 PHE A C 1
ATOM 704 O O . PHE A 1 87 ? 2.780 -10.651 -5.617 1.00 96.06 87 PHE A O 1
ATOM 711 N N . TYR A 1 88 ? 4.912 -11.237 -5.988 1.00 95.44 88 TYR A N 1
ATOM 71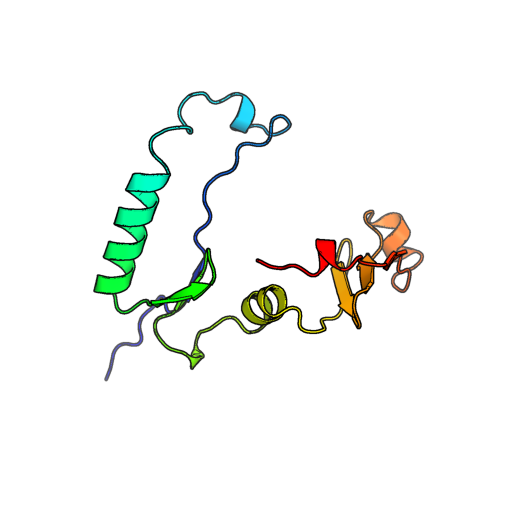2 C CA . TYR A 1 88 ? 4.653 -12.678 -5.992 1.00 95.44 88 TYR A CA 1
ATOM 713 C C . TYR A 1 88 ? 5.883 -13.458 -5.533 1.00 95.44 88 TYR A C 1
ATOM 715 O O . TYR A 1 88 ? 6.952 -13.322 -6.128 1.00 95.44 88 TYR A O 1
ATOM 723 N N . LYS A 1 89 ? 5.725 -14.297 -4.498 1.00 93.19 89 LYS A N 1
ATOM 724 C CA . LYS A 1 89 ? 6.787 -15.174 -3.956 1.00 93.19 89 LYS A CA 1
ATOM 725 C C . LYS A 1 89 ? 8.121 -14.437 -3.747 1.00 93.19 89 LYS A C 1
ATOM 727 O O . LYS A 1 89 ? 9.150 -14.848 -4.282 1.00 93.19 89 LYS A O 1
ATOM 732 N N . ASN A 1 90 ? 8.093 -13.343 -2.985 1.00 93.00 90 ASN A N 1
ATOM 733 C CA . ASN A 1 90 ? 9.275 -12.539 -2.641 1.00 93.00 90 ASN A CA 1
ATOM 734 C C . ASN A 1 90 ? 9.966 -11.874 -3.844 1.00 93.00 90 ASN A C 1
ATOM 736 O O . ASN A 1 90 ? 11.169 -11.614 -3.828 1.00 93.00 90 ASN A O 1
ATOM 740 N N . LYS A 1 91 ? 9.209 -11.604 -4.907 1.00 95.69 91 LYS A N 1
ATOM 741 C CA . LYS A 1 91 ? 9.669 -10.840 -6.066 1.00 95.69 91 LYS A CA 1
ATOM 742 C C . LYS A 1 91 ? 8.737 -9.671 -6.303 1.00 95.69 91 LYS A C 1
ATOM 744 O O . LYS A 1 91 ? 7.517 -9.848 -6.227 1.00 95.69 91 LYS A O 1
ATOM 749 N N . ARG A 1 92 ? 9.299 -8.510 -6.630 1.00 96.25 92 ARG A N 1
ATOM 750 C CA . ARG A 1 92 ? 8.536 -7.380 -7.167 1.00 96.25 92 ARG A CA 1
ATOM 751 C C . ARG A 1 92 ? 8.624 -7.370 -8.679 1.00 96.25 92 ARG A C 1
ATOM 753 O O . ARG A 1 92 ? 9.683 -7.596 -9.258 1.00 96.25 92 ARG A O 1
ATOM 760 N N . PHE A 1 93 ? 7.491 -7.109 -9.308 1.00 96.38 93 PHE A N 1
ATOM 761 C CA . PHE A 1 93 ? 7.359 -7.013 -10.752 1.00 96.38 93 PHE A CA 1
ATOM 762 C C . PHE A 1 93 ? 6.964 -5.592 -11.088 1.00 96.38 93 PHE A C 1
ATOM 764 O O . PHE A 1 93 ? 5.981 -5.090 -10.550 1.00 96.38 93 PHE A O 1
ATOM 771 N N . TYR A 1 94 ? 7.685 -4.971 -12.005 1.00 97.25 94 TYR A N 1
ATOM 772 C CA . TYR A 1 94 ? 7.378 -3.629 -12.472 1.00 97.25 94 TYR A CA 1
ATOM 773 C C . TYR A 1 94 ? 6.970 -3.694 -13.929 1.00 97.25 94 TYR A C 1
ATOM 775 O O . TYR A 1 94 ? 7.626 -4.331 -14.755 1.00 97.25 94 TYR A O 1
ATOM 783 N N . THR A 1 95 ? 5.870 -3.031 -14.244 1.00 97.31 95 THR A N 1
ATOM 784 C CA . THR A 1 95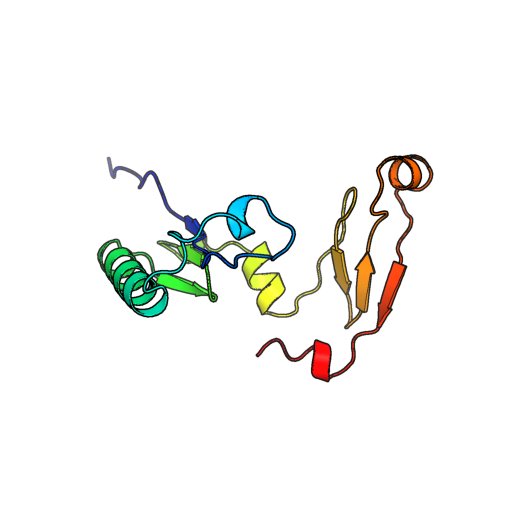 ? 5.474 -2.785 -15.630 1.00 97.31 95 THR A CA 1
ATOM 785 C C . THR A 1 95 ? 6.293 -1.633 -16.217 1.00 97.31 95 THR A C 1
ATOM 787 O O . THR A 1 95 ? 7.064 -0.967 -15.518 1.00 97.31 95 THR A O 1
ATOM 790 N N . ALA A 1 96 ? 6.157 -1.400 -17.523 1.00 97.12 96 ALA A N 1
ATOM 791 C CA . ALA A 1 96 ? 6.798 -0.263 -18.171 1.00 97.12 96 ALA A CA 1
ATOM 792 C C . ALA A 1 96 ? 6.417 1.055 -17.466 1.00 97.12 96 ALA A C 1
ATOM 794 O O . ALA A 1 96 ? 5.266 1.247 -17.092 1.00 97.12 96 ALA A O 1
ATOM 795 N N . LYS A 1 97 ? 7.391 1.956 -17.277 1.00 95.38 97 LYS A N 1
ATOM 796 C CA . LYS A 1 97 ? 7.191 3.252 -16.594 1.00 95.38 97 LYS A CA 1
ATOM 797 C C . LYS A 1 97 ? 6.733 4.375 -17.522 1.00 95.38 97 LYS A C 1
ATOM 799 O O . LYS A 1 97 ? 6.187 5.375 -17.070 1.00 95.38 97 LYS A O 1
ATOM 804 N N . ASN A 1 98 ? 7.012 4.238 -18.816 1.00 96.31 98 ASN A N 1
ATOM 805 C CA . ASN A 1 98 ? 6.634 5.215 -19.826 1.00 96.31 98 ASN A CA 1
ATOM 806 C C . ASN A 1 98 ? 5.566 4.626 -20.752 1.00 96.31 98 ASN A C 1
ATOM 808 O O . ASN A 1 98 ? 5.539 3.421 -21.013 1.00 96.31 98 ASN A O 1
ATOM 812 N N . LEU A 1 99 ? 4.686 5.503 -21.231 1.00 97.31 99 LEU A N 1
ATOM 813 C CA . LEU A 1 99 ? 3.522 5.116 -22.017 1.00 97.31 99 LEU A CA 1
ATOM 814 C C . LEU A 1 99 ? 3.909 4.428 -23.332 1.00 97.31 99 LEU A C 1
ATOM 816 O O . LEU A 1 99 ? 3.293 3.430 -23.687 1.00 97.31 99 LEU A O 1
ATOM 820 N N . LYS A 1 100 ? 4.955 4.914 -24.013 1.00 97.62 100 LYS A N 1
ATOM 821 C CA . LYS A 1 100 ? 5.421 4.359 -25.292 1.00 97.62 100 LYS A CA 1
ATOM 822 C C . LYS A 1 100 ? 5.801 2.880 -25.159 1.00 97.62 100 LYS A C 1
ATOM 824 O O . LYS A 1 100 ? 5.217 2.042 -25.835 1.00 97.62 100 LYS A O 1
ATOM 829 N N . ASN A 1 101 ? 6.683 2.551 -24.218 1.00 96.25 101 ASN A N 1
ATOM 830 C CA . ASN A 1 101 ? 7.124 1.178 -23.976 1.00 96.25 101 ASN A CA 1
ATOM 831 C C . ASN A 1 101 ? 5.974 0.285 -23.491 1.00 96.25 101 ASN A C 1
ATOM 833 O O . ASN A 1 101 ? 5.964 -0.907 -23.779 1.00 96.25 101 ASN A O 1
ATOM 837 N N . TYR A 1 102 ? 5.012 0.841 -22.742 1.00 96.94 102 TYR A N 1
ATOM 838 C CA . TYR A 1 102 ? 3.834 0.086 -22.315 1.00 96.94 102 TYR A CA 1
ATOM 839 C C . TYR A 1 102 ? 2.920 -0.270 -23.489 1.00 96.94 102 TYR A C 1
ATOM 841 O O . TYR A 1 102 ? 2.432 -1.392 -23.548 1.00 96.94 102 TYR A O 1
ATOM 849 N N . ILE A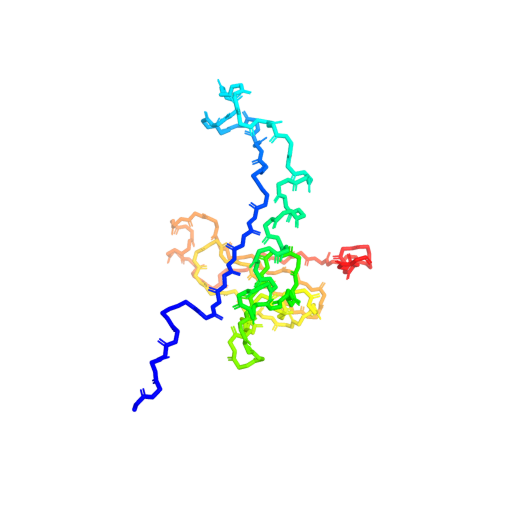 1 103 ? 2.702 0.660 -24.422 1.00 97.38 103 ILE A N 1
ATOM 850 C CA . ILE A 1 103 ? 1.914 0.406 -25.636 1.00 97.38 103 ILE A CA 1
ATOM 851 C C . ILE A 1 103 ? 2.630 -0.608 -26.536 1.00 97.38 103 ILE A C 1
ATOM 853 O O . ILE A 1 103 ? 1.989 -1.522 -27.044 1.00 97.38 103 ILE A O 1
ATOM 857 N N . GLU A 1 104 ? 3.949 -0.481 -26.701 1.00 97.62 104 GLU A N 1
ATOM 858 C CA . GLU A 1 104 ? 4.756 -1.401 -27.515 1.00 97.62 104 GLU A CA 1
ATOM 859 C C . GLU A 1 104 ? 4.831 -2.815 -26.912 1.00 97.62 104 GLU A C 1
ATOM 861 O O . GLU A 1 104 ? 4.806 -3.801 -27.645 1.00 97.62 104 GLU A O 1
ATOM 866 N N . ASN A 1 105 ? 4.913 -2.938 -25.581 1.00 96.56 105 ASN A N 1
ATOM 867 C CA . ASN A 1 105 ? 4.971 -4.226 -24.887 1.00 96.56 105 ASN A CA 1
ATOM 868 C C . ASN A 1 105 ? 4.247 -4.187 -23.521 1.00 96.56 105 ASN A C 1
ATOM 870 O O . ASN A 1 105 ? 4.892 -4.098 -22.467 1.00 96.56 105 ASN A O 1
ATOM 874 N N . PRO A 1 106 ? 2.909 -4.333 -23.492 1.00 94.62 106 PRO A N 1
ATOM 875 C CA . PRO A 1 106 ? 2.119 -4.257 -22.255 1.00 94.62 106 PRO A CA 1
ATOM 876 C C . PRO A 1 106 ? 2.372 -5.436 -21.301 1.00 94.62 106 PRO A C 1
ATOM 878 O O . PRO A 1 106 ? 2.064 -5.379 -20.101 1.00 94.62 106 PRO A O 1
ATOM 881 N N . THR A 1 107 ? 2.962 -6.516 -21.813 1.00 95.06 107 THR A N 1
ATOM 882 C CA . THR A 1 107 ? 3.334 -7.717 -21.056 1.00 95.06 107 THR A CA 1
ATOM 883 C C . THR A 1 107 ? 4.734 -7.657 -20.454 1.00 95.06 107 THR A C 1
ATOM 885 O O . THR A 1 107 ? 5.066 -8.515 -19.640 1.00 95.06 107 THR A O 1
ATOM 888 N N . PHE A 1 108 ? 5.542 -6.641 -20.777 1.00 95.19 108 PHE A N 1
ATOM 889 C CA . PHE A 1 108 ? 6.871 -6.466 -20.192 1.00 95.19 108 PHE A CA 1
ATOM 890 C C . PHE A 1 108 ? 6.808 -6.435 -18.662 1.00 95.19 108 PHE A C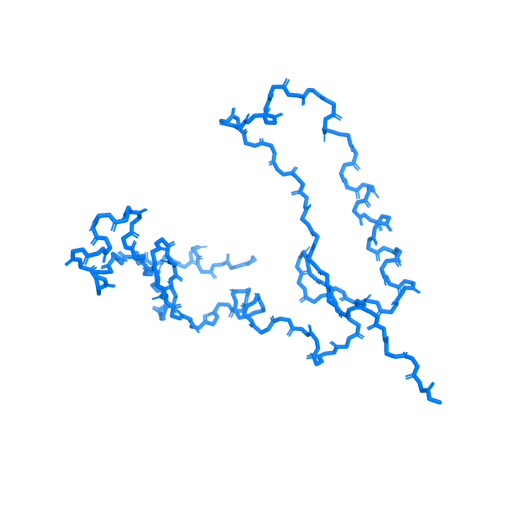 1
ATOM 892 O O . PHE A 1 108 ? 5.966 -5.741 -18.079 1.00 95.19 108 PHE A O 1
ATOM 899 N N . ARG A 1 109 ? 7.722 -7.153 -18.004 1.00 95.31 109 ARG A N 1
ATOM 900 C CA . ARG A 1 109 ? 7.916 -7.103 -16.554 1.00 95.31 109 ARG A CA 1
ATOM 901 C C . ARG A 1 109 ? 9.408 -7.075 -16.245 1.00 95.31 109 ARG A C 1
ATOM 903 O O . ARG A 1 109 ? 10.122 -7.989 -16.647 1.00 95.31 109 ARG A O 1
ATOM 910 N N . SER A 1 110 ? 9.870 -6.079 -15.491 1.00 96.56 110 SER A N 1
ATOM 911 C CA . SER A 1 110 ? 11.171 -6.172 -14.821 1.00 96.56 110 SER A CA 1
ATOM 912 C C . SER A 1 110 ? 10.986 -6.788 -13.440 1.00 96.56 110 SER A C 1
ATOM 914 O O . SER A 1 110 ? 9.994 -6.511 -12.764 1.00 96.56 110 SER A O 1
ATOM 916 N N . ILE A 1 111 ? 11.927 -7.634 -13.029 1.00 96.75 111 ILE A N 1
ATOM 917 C CA . ILE A 1 111 ? 11.837 -8.406 -11.788 1.00 96.75 111 ILE A CA 1
ATOM 918 C C . ILE A 1 111 ? 12.919 -7.927 -10.827 1.00 96.75 111 ILE A C 1
ATOM 920 O O . ILE A 1 111 ? 14.094 -7.893 -11.179 1.00 96.75 111 ILE A O 1
ATOM 924 N N . GLU A 1 112 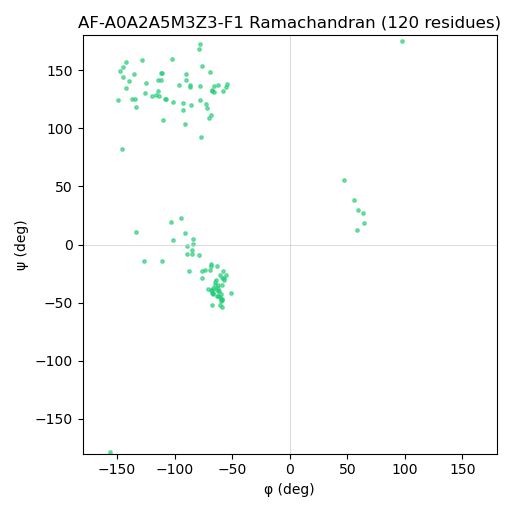? 12.515 -7.600 -9.609 1.00 96.69 112 GLU A N 1
ATOM 925 C CA . GLU A 1 112 ? 13.395 -7.380 -8.468 1.00 96.69 112 GLU A CA 1
ATOM 926 C C . GLU A 1 112 ? 13.246 -8.563 -7.511 1.00 96.69 112 GLU A C 1
ATOM 928 O O . GLU A 1 112 ? 12.137 -8.911 -7.091 1.00 96.69 112 GLU A O 1
ATOM 933 N N . GLN A 1 113 ? 14.368 -9.194 -7.180 1.00 96.19 113 GLN A N 1
ATOM 934 C CA . GLN A 1 113 ? 14.426 -10.250 -6.181 1.00 96.19 113 GLN A CA 1
ATOM 935 C C . GLN A 1 113 ? 14.597 -9.600 -4.807 1.00 96.19 113 GLN A C 1
ATOM 937 O O . GLN A 1 113 ? 15.576 -8.892 -4.589 1.00 96.19 113 GLN A O 1
ATOM 942 N N . LEU A 1 114 ? 13.656 -9.834 -3.893 1.00 94.50 114 LEU A N 1
ATOM 943 C CA . LEU A 1 114 ? 13.695 -9.223 -2.567 1.00 94.50 114 LEU A CA 1
ATOM 944 C C . LEU A 1 114 ? 14.535 -10.059 -1.604 1.00 94.50 114 LEU A C 1
ATOM 946 O O . LEU A 1 114 ? 14.418 -11.289 -1.568 1.00 94.50 114 LEU A O 1
ATOM 950 N N . SER A 1 115 ? 15.362 -9.382 -0.814 1.00 93.88 115 SER A N 1
ATOM 951 C CA . SER A 1 115 ? 16.098 -9.982 0.295 1.00 93.88 115 SER A CA 1
ATOM 952 C C . SER A 1 115 ? 15.198 -10.168 1.519 1.00 93.88 115 SER A C 1
ATOM 954 O O . SER A 1 115 ? 14.120 -9.583 1.613 1.00 93.88 115 SER A O 1
ATOM 956 N N . SER A 1 116 ? 15.661 -10.925 2.517 1.00 90.25 116 SER A N 1
ATOM 957 C CA . SER A 1 116 ? 14.952 -11.050 3.800 1.00 90.25 116 SER A CA 1
ATOM 958 C C . SER A 1 116 ? 14.724 -9.698 4.484 1.00 90.25 116 SER A C 1
ATOM 960 O O . SER A 1 116 ? 13.715 -9.521 5.156 1.00 90.25 116 SER A O 1
ATOM 962 N N . LYS A 1 117 ? 15.631 -8.731 4.281 1.00 90.56 117 LYS A N 1
ATOM 963 C CA . LYS A 1 117 ? 15.486 -7.370 4.808 1.00 90.56 117 LYS A CA 1
ATOM 964 C C . LYS A 1 117 ? 14.343 -6.618 4.125 1.00 90.56 117 LYS A C 1
ATOM 966 O O . LYS A 1 117 ? 13.603 -5.915 4.797 1.00 90.56 117 LYS A O 1
ATOM 971 N N . ASP A 1 118 ? 14.173 -6.793 2.816 1.00 88.75 118 ASP A N 1
ATOM 972 C CA . ASP A 1 118 ? 13.122 -6.112 2.045 1.00 88.75 118 ASP A CA 1
ATOM 973 C C . ASP A 1 118 ? 11.721 -6.681 2.309 1.00 88.75 118 ASP A C 1
ATOM 975 O O . ASP A 1 118 ? 10.715 -6.022 2.043 1.00 88.75 118 ASP A O 1
ATOM 979 N N . LEU A 1 119 ? 11.658 -7.922 2.795 1.00 87.00 119 LEU A N 1
ATOM 980 C CA . LEU A 1 119 ? 10.425 -8.594 3.205 1.00 87.00 119 LEU A CA 1
ATOM 981 C C . LEU A 1 119 ? 10.025 -8.267 4.643 1.00 87.00 119 LEU A C 1
ATOM 983 O O . LEU A 1 119 ? 8.927 -8.644 5.054 1.00 87.00 119 LEU A O 1
ATOM 987 N N . ASN A 1 120 ? 10.889 -7.585 5.399 1.00 84.62 120 ASN A N 1
ATOM 988 C CA . ASN A 1 120 ? 10.552 -7.148 6.738 1.00 84.62 120 ASN A CA 1
ATOM 989 C C . ASN A 1 120 ? 9.636 -5.924 6.649 1.00 84.62 120 ASN A C 1
ATOM 991 O O . ASN A 1 120 ? 10.101 -4.798 6.478 1.00 84.62 120 ASN A O 1
ATOM 995 N N . LEU A 1 121 ? 8.327 -6.176 6.664 1.00 70.75 121 LEU A N 1
ATOM 996 C CA . LEU A 1 121 ? 7.305 -5.137 6.535 1.00 70.75 121 LEU A CA 1
ATOM 997 C C . LEU A 1 121 ? 7.076 -4.361 7.846 1.00 70.75 121 LEU A C 1
ATOM 999 O O . LEU A 1 121 ? 6.432 -3.316 7.784 1.00 70.75 121 LEU A O 1
ATOM 1003 N N . GLU A 1 122 ? 7.671 -4.818 8.960 1.00 58.97 122 GLU A N 1
ATOM 1004 C CA . GLU A 1 122 ? 7.879 -4.102 10.235 1.00 58.97 122 GLU A CA 1
ATOM 1005 C C . GLU A 1 122 ? 9.185 -4.548 10.917 1.00 58.97 122 GLU A C 1
ATOM 1007 O O . GLU A 1 122 ? 9.393 -5.771 11.078 1.00 58.97 122 GLU A O 1
#

Sequence (122 aa):
KQIKALITHLSAYNLTIESNTAFAKKEHFKKNAPNLMKFFIKQLLELDFFQYEISNFSKTKAQICKHNLAYWQGKNYLACGLSAVGFYKNKRFYTAKNLKNYIENPTFRSIEQLSSKDLNLE

Radius of gyration: 18.88 Å; Cα contacts (8 Å, |Δi|>4): 144; chains: 1; bounding box: 51×42×46 Å

pLDDT: mean 89.42, std 10.54, range [51.19, 97.62]

Mean predicted aligned error: 6.15 Å